Protein AF-A0A351FSA6-F1 (afdb_monomer)

Sequence (150 aa):
MTAIESIADMFSAGPTSTVAPAALQRYNDCLLDEIRWVDRLVSTCYAARVDFELFVVATMLYFAAATYSEQTGDPASPKTSFLGADNKSLRQAIDSVADRIHGAVYDKPTPAVVRDLTAYAVQTIEPFNQVGLFAPPVNHMYSSTAADGS

Structure (mmCIF, N/CA/C/O backbone):
data_AF-A0A351FSA6-F1
#
_entry.id   AF-A0A351FSA6-F1
#
loop_
_atom_site.group_PDB
_atom_site.id
_atom_site.type_symbol
_atom_site.label_atom_id
_atom_site.label_alt_id
_atom_site.label_comp_id
_atom_site.label_asym_id
_atom_site.label_entity_id
_atom_site.label_seq_id
_atom_site.pdbx_PDB_ins_code
_atom_site.Cartn_x
_atom_site.Cartn_y
_atom_site.Cartn_z
_atom_site.occupancy
_atom_site.B_iso_or_equiv
_atom_site.auth_seq_id
_atom_site.auth_comp_id
_atom_site.auth_asym_id
_atom_site.auth_atom_id
_atom_site.pdbx_PDB_model_num
ATOM 1 N N . MET A 1 1 ? 12.602 7.043 -15.380 1.00 57.06 1 MET A N 1
ATOM 2 C CA . MET A 1 1 ? 11.686 7.004 -16.517 1.00 57.06 1 MET A CA 1
ATOM 3 C C . MET A 1 1 ? 10.391 6.266 -16.189 1.00 57.06 1 MET A C 1
ATOM 5 O O . MET A 1 1 ? 10.396 5.041 -16.120 1.00 57.06 1 MET A O 1
ATOM 9 N N . THR A 1 2 ? 9.300 7.011 -16.007 1.00 63.88 2 THR A N 1
ATOM 10 C CA . THR A 1 2 ? 7.939 6.447 -15.956 1.00 63.88 2 THR A CA 1
ATOM 11 C C . THR A 1 2 ? 7.574 5.855 -17.316 1.00 63.88 2 THR A C 1
ATOM 13 O O . THR A 1 2 ? 8.219 6.171 -18.324 1.00 63.88 2 THR A O 1
ATOM 16 N N . ALA A 1 3 ? 6.525 5.032 -17.392 1.00 64.56 3 ALA A N 1
ATOM 17 C CA . ALA A 1 3 ? 6.069 4.531 -18.685 1.00 64.56 3 ALA A CA 1
ATOM 18 C C . ALA A 1 3 ? 5.784 5.697 -19.663 1.00 64.56 3 ALA A C 1
ATOM 20 O O . ALA A 1 3 ? 6.265 5.695 -20.797 1.00 64.56 3 ALA A O 1
ATOM 21 N N . ILE A 1 4 ? 5.082 6.739 -19.209 1.00 65.31 4 ILE A N 1
ATOM 22 C CA . ILE A 1 4 ? 4.699 7.904 -20.028 1.00 65.31 4 ILE A CA 1
ATOM 23 C C . ILE A 1 4 ? 5.922 8.666 -20.571 1.00 65.31 4 ILE A C 1
ATOM 25 O O . ILE A 1 4 ? 5.925 9.090 -21.725 1.00 65.31 4 ILE A O 1
ATOM 29 N N . GLU A 1 5 ? 6.986 8.808 -19.785 1.00 62.47 5 GLU A N 1
ATOM 30 C CA . GLU A 1 5 ? 8.238 9.414 -20.264 1.00 62.47 5 GLU A CA 1
ATOM 31 C C . GLU A 1 5 ? 8.978 8.488 -21.240 1.00 62.47 5 GLU A C 1
ATOM 33 O O . GLU A 1 5 ? 9.561 8.946 -22.219 1.00 62.47 5 GLU A O 1
ATOM 38 N N . SER A 1 6 ? 8.901 7.172 -21.020 1.00 65.25 6 SER A N 1
ATOM 39 C CA . SER A 1 6 ? 9.568 6.183 -21.868 1.00 65.25 6 SER A CA 1
ATOM 40 C C . SER A 1 6 ? 9.038 6.176 -23.299 1.00 65.25 6 SER A C 1
ATOM 42 O O . SER A 1 6 ? 9.824 6.059 -24.239 1.00 65.25 6 SER A O 1
ATOM 44 N N . ILE A 1 7 ? 7.723 6.329 -23.485 1.00 70.06 7 ILE A N 1
ATOM 45 C CA . ILE A 1 7 ? 7.143 6.407 -24.829 1.00 70.06 7 ILE A CA 1
ATOM 46 C C . ILE A 1 7 ? 7.519 7.722 -25.520 1.00 70.06 7 ILE A C 1
ATOM 48 O O . ILE A 1 7 ? 7.849 7.702 -26.704 1.00 70.06 7 ILE A O 1
ATOM 52 N N . ALA A 1 8 ? 7.555 8.841 -24.788 1.00 69.00 8 ALA A N 1
ATOM 53 C CA . ALA A 1 8 ? 7.992 10.123 -25.334 1.00 69.00 8 ALA A CA 1
ATOM 54 C C . ALA A 1 8 ? 9.429 10.024 -25.869 1.00 69.00 8 ALA A C 1
ATOM 56 O O . ALA A 1 8 ? 9.661 10.335 -27.034 1.00 69.00 8 ALA A O 1
ATOM 57 N N . ASP A 1 9 ? 10.357 9.469 -25.086 1.00 68.94 9 ASP A N 1
ATOM 58 C CA . ASP A 1 9 ? 11.751 9.273 -25.503 1.00 68.94 9 ASP A CA 1
ATOM 59 C C . ASP A 1 9 ? 11.904 8.332 -26.706 1.00 68.94 9 ASP A C 1
ATOM 61 O O . ASP A 1 9 ? 12.729 8.589 -27.587 1.00 68.94 9 ASP A O 1
ATOM 65 N N . MET A 1 10 ? 11.092 7.273 -26.798 1.00 70.44 10 MET A N 1
ATOM 66 C CA . MET A 1 10 ? 11.112 6.373 -27.960 1.00 70.44 10 MET A CA 1
ATOM 67 C C . MET A 1 10 ? 10.714 7.082 -29.262 1.00 70.44 10 MET A C 1
ATOM 69 O O . MET A 1 10 ? 11.256 6.752 -30.318 1.00 70.44 10 MET A O 1
ATOM 73 N N . PHE A 1 11 ? 9.809 8.064 -29.199 1.00 67.88 11 PHE A N 1
ATOM 74 C CA . PHE A 1 11 ? 9.356 8.831 -30.365 1.00 67.88 11 PHE A CA 1
ATOM 75 C C . PHE A 1 11 ? 10.166 10.116 -30.621 1.00 67.88 11 PHE A C 1
ATOM 77 O O . PHE A 1 11 ? 10.166 10.618 -31.747 1.00 67.88 11 PHE A O 1
ATOM 84 N N . SER A 1 12 ? 10.933 10.605 -29.639 1.00 69.06 12 SER A N 1
ATOM 85 C CA . SER A 1 12 ? 11.869 11.736 -29.781 1.00 69.06 12 SER A CA 1
ATOM 86 C C . SER A 1 12 ? 13.011 11.473 -30.774 1.00 69.06 12 SER A C 1
ATOM 88 O O . SER A 1 12 ? 13.626 12.416 -31.271 1.00 69.06 12 SER A O 1
ATOM 90 N N . ALA A 1 13 ? 13.292 10.206 -31.103 1.00 64.00 13 ALA A N 1
ATOM 91 C CA . ALA A 1 13 ? 14.374 9.796 -32.005 1.00 64.00 13 ALA A CA 1
ATOM 92 C C . ALA A 1 13 ? 14.110 10.068 -33.508 1.00 64.00 13 ALA A C 1
ATOM 94 O O . ALA A 1 13 ? 14.940 9.730 -34.354 1.00 64.00 13 ALA A O 1
ATOM 95 N N . GLY A 1 14 ? 12.989 10.709 -33.854 1.00 56.22 14 GLY A N 1
ATOM 96 C CA . GLY A 1 14 ? 12.660 11.131 -35.216 1.00 56.22 14 GLY A CA 1
ATOM 97 C C . GLY A 1 14 ? 11.885 10.086 -36.038 1.00 56.22 14 GLY A C 1
ATOM 98 O O . GLY A 1 14 ? 11.811 8.914 -35.668 1.00 56.22 14 GLY A O 1
ATOM 99 N N . PRO A 1 15 ? 11.297 10.496 -37.180 1.00 57.56 15 PRO A N 1
ATOM 100 C CA . PRO A 1 15 ? 10.306 9.714 -37.936 1.00 57.56 15 PRO A CA 1
ATOM 101 C C . PRO A 1 15 ? 10.840 8.428 -38.595 1.00 57.56 15 PRO A C 1
ATOM 103 O O . PRO A 1 15 ? 10.053 7.631 -39.098 1.00 57.56 15 PRO A O 1
ATOM 106 N N . THR A 1 16 ? 12.157 8.211 -38.601 1.00 57.81 16 THR A N 1
ATOM 107 C CA . THR A 1 16 ? 12.832 7.024 -39.160 1.00 57.81 16 THR A CA 1
ATOM 108 C C . THR A 1 16 ? 13.319 6.034 -38.101 1.00 57.81 16 THR A C 1
ATOM 110 O O . THR A 1 16 ? 13.868 4.991 -38.458 1.00 57.81 16 THR A O 1
ATOM 113 N N . SER A 1 17 ? 13.143 6.330 -36.810 1.00 60.84 17 SER A N 1
ATOM 114 C CA . SER A 1 17 ? 13.609 5.449 -35.741 1.00 60.84 17 SER A CA 1
ATOM 115 C C . SER A 1 17 ? 12.665 4.255 -35.586 1.00 60.84 17 SER A C 1
ATOM 117 O O . SER A 1 17 ? 11.517 4.390 -35.163 1.00 60.84 17 SER A O 1
ATOM 119 N N . THR A 1 18 ? 13.127 3.060 -35.952 1.00 65.69 18 THR A N 1
ATOM 120 C CA . THR A 1 18 ? 12.396 1.822 -35.672 1.00 65.69 18 THR A CA 1
ATOM 121 C C . THR A 1 18 ? 12.538 1.495 -34.191 1.00 65.69 18 THR A C 1
ATOM 123 O O . THR A 1 18 ? 13.603 1.059 -33.748 1.00 65.69 18 THR A O 1
ATOM 126 N N . VAL A 1 19 ? 11.469 1.695 -33.419 1.00 68.19 19 VAL A N 1
ATOM 127 C CA . VAL A 1 19 ? 11.419 1.282 -32.012 1.00 68.19 19 VAL A CA 1
ATOM 128 C C . VAL A 1 19 ? 11.577 -0.236 -31.939 1.00 68.19 19 VAL A C 1
ATOM 130 O O . VAL A 1 19 ? 10.827 -0.985 -32.567 1.00 68.19 19 VAL A O 1
ATOM 133 N N . ALA A 1 20 ? 12.566 -0.706 -31.177 1.00 78.00 20 ALA A N 1
ATOM 134 C CA . ALA A 1 20 ? 12.793 -2.134 -31.004 1.00 78.00 20 ALA A CA 1
ATOM 135 C C . ALA A 1 20 ? 11.566 -2.788 -30.330 1.00 78.00 20 ALA A C 1
ATOM 137 O O . ALA A 1 20 ? 11.140 -2.305 -29.277 1.00 78.00 20 ALA A O 1
ATOM 138 N N . PRO A 1 21 ? 11.034 -3.916 -30.845 1.00 80.06 21 PRO A N 1
ATOM 139 C CA . PRO A 1 21 ? 9.878 -4.595 -30.249 1.00 80.06 21 PRO A CA 1
ATOM 140 C C . PRO A 1 21 ? 10.049 -4.906 -28.755 1.00 80.06 21 PRO A C 1
ATOM 142 O O . PRO A 1 21 ? 9.110 -4.774 -27.977 1.00 80.06 21 PRO A O 1
ATOM 145 N N . ALA A 1 22 ? 11.271 -5.240 -28.329 1.00 79.06 22 ALA A N 1
ATOM 146 C CA . ALA A 1 22 ? 11.594 -5.490 -26.925 1.00 79.06 22 ALA A CA 1
ATOM 147 C C . ALA A 1 22 ? 11.471 -4.237 -26.035 1.00 79.06 22 ALA A C 1
ATOM 149 O O . ALA A 1 22 ? 11.081 -4.344 -24.874 1.00 79.06 22 ALA A O 1
ATOM 150 N N . ALA A 1 23 ? 11.781 -3.048 -26.563 1.00 75.44 23 ALA A N 1
ATOM 151 C CA . ALA A 1 23 ? 11.626 -1.796 -25.826 1.00 75.44 23 ALA A CA 1
ATOM 152 C C . ALA A 1 23 ? 10.141 -1.463 -25.620 1.00 75.44 23 ALA A C 1
ATOM 154 O O . ALA A 1 23 ? 9.751 -1.098 -24.512 1.00 75.44 23 ALA A O 1
ATOM 155 N N . LEU A 1 24 ? 9.316 -1.676 -26.651 1.00 80.56 24 LEU A N 1
ATOM 156 C CA . LEU A 1 24 ? 7.867 -1.491 -26.578 1.00 80.56 24 LEU A CA 1
ATOM 157 C C . LEU A 1 24 ? 7.208 -2.485 -25.610 1.00 80.56 24 LEU A C 1
ATOM 159 O O . LEU A 1 24 ? 6.362 -2.090 -24.812 1.00 80.56 24 LEU A O 1
ATOM 163 N N . GLN A 1 25 ? 7.634 -3.752 -25.638 1.00 81.75 25 GLN A N 1
ATOM 164 C CA . GLN A 1 25 ? 7.181 -4.775 -24.693 1.00 81.75 25 GLN A CA 1
ATOM 165 C C . GLN A 1 25 ? 7.485 -4.355 -23.248 1.00 81.75 25 GLN A C 1
ATOM 167 O O . GLN A 1 25 ? 6.592 -4.348 -22.408 1.00 81.75 25 GLN A O 1
ATOM 172 N N . ARG A 1 26 ? 8.725 -3.922 -22.978 1.00 80.44 26 ARG A N 1
ATOM 173 C CA . ARG A 1 26 ? 9.134 -3.452 -21.648 1.00 80.44 26 ARG A CA 1
ATOM 174 C C . ARG A 1 26 ? 8.319 -2.242 -21.192 1.00 80.44 26 ARG A C 1
ATOM 176 O O . ARG A 1 26 ? 7.920 -2.190 -20.036 1.00 80.44 26 ARG A O 1
ATOM 183 N N . TYR A 1 27 ? 8.067 -1.287 -22.088 1.00 81.50 27 TYR A N 1
ATOM 184 C CA . TYR A 1 27 ? 7.195 -0.147 -21.799 1.00 81.50 27 TYR A CA 1
ATOM 185 C C . TYR A 1 27 ? 5.784 -0.603 -21.407 1.00 81.50 27 TYR A C 1
ATOM 187 O O . TYR A 1 27 ? 5.266 -0.162 -20.384 1.00 81.50 27 TYR A O 1
ATOM 195 N N . ASN A 1 28 ? 5.188 -1.508 -22.187 1.00 84.88 28 ASN A N 1
ATOM 196 C CA . ASN A 1 28 ? 3.854 -2.030 -21.912 1.00 84.88 28 ASN A CA 1
ATOM 197 C C . ASN A 1 28 ? 3.792 -2.757 -20.560 1.00 84.88 28 ASN A C 1
ATOM 199 O O . ASN A 1 28 ? 2.864 -2.534 -19.787 1.00 84.88 28 ASN A O 1
ATOM 203 N N . ASP A 1 29 ? 4.794 -3.579 -20.248 1.00 86.56 29 ASP A N 1
ATOM 204 C CA . ASP A 1 29 ? 4.859 -4.304 -18.978 1.00 86.56 29 ASP A CA 1
ATOM 205 C C . ASP A 1 29 ? 4.984 -3.343 -17.784 1.00 86.56 29 ASP A C 1
ATOM 207 O O . ASP A 1 29 ? 4.268 -3.499 -16.794 1.00 86.56 29 ASP A O 1
ATOM 211 N N . CYS A 1 30 ? 5.826 -2.307 -17.896 1.00 84.81 30 CYS A N 1
ATOM 212 C CA . CYS A 1 30 ? 5.936 -1.256 -16.882 1.00 84.81 30 CYS A CA 1
ATOM 213 C C . CYS A 1 30 ? 4.617 -0.492 -16.704 1.00 84.81 30 CYS A C 1
ATOM 215 O O . CYS A 1 30 ? 4.176 -0.303 -15.574 1.00 84.81 30 CYS A O 1
ATOM 217 N N . LEU A 1 31 ? 3.960 -0.100 -17.800 1.00 86.12 31 LEU A N 1
ATOM 218 C CA . LEU A 1 31 ? 2.688 0.623 -17.750 1.00 86.12 31 LEU A CA 1
ATOM 219 C C . LEU A 1 31 ? 1.591 -0.205 -17.069 1.00 86.12 31 LEU A C 1
ATOM 221 O O . LEU A 1 31 ? 0.849 0.305 -16.234 1.00 86.12 31 LEU A O 1
ATOM 225 N N . LEU A 1 32 ? 1.479 -1.488 -17.420 1.00 89.94 32 LEU A N 1
ATOM 226 C CA . LEU A 1 32 ? 0.483 -2.375 -16.825 1.00 89.94 32 LEU A CA 1
ATOM 227 C C . LEU A 1 32 ? 0.737 -2.600 -15.332 1.00 89.94 32 LEU A C 1
ATOM 229 O O . LEU A 1 32 ? -0.225 -2.679 -14.568 1.00 89.94 32 LEU A O 1
ATOM 233 N N . ASP A 1 33 ? 1.998 -2.700 -14.907 1.00 89.06 33 ASP A N 1
ATOM 234 C CA . ASP A 1 33 ? 2.335 -2.814 -13.485 1.00 89.06 33 ASP A CA 1
ATOM 235 C C . ASP A 1 33 ? 2.020 -1.519 -12.718 1.00 89.06 33 ASP A C 1
ATOM 237 O O . ASP A 1 33 ? 1.410 -1.582 -11.651 1.00 89.06 33 ASP A O 1
ATOM 241 N N . GLU A 1 34 ? 2.321 -0.347 -13.291 1.00 89.12 34 GLU A N 1
ATOM 242 C CA . GLU A 1 34 ? 1.942 0.955 -12.721 1.00 89.12 34 GLU A CA 1
ATOM 243 C C . GLU A 1 34 ? 0.417 1.092 -12.581 1.00 89.12 34 GLU A C 1
ATOM 245 O O . GLU A 1 34 ? -0.076 1.497 -11.528 1.00 89.12 34 GLU A O 1
ATOM 250 N N . ILE A 1 35 ? -0.355 0.695 -13.600 1.00 91.06 35 ILE A N 1
ATOM 251 C CA . ILE A 1 35 ? -1.826 0.729 -13.546 1.00 91.06 35 ILE A CA 1
ATOM 252 C C . ILE A 1 35 ? -2.353 -0.191 -12.444 1.00 91.06 35 ILE A C 1
ATOM 254 O O . ILE A 1 35 ? -3.208 0.221 -11.663 1.00 91.06 35 ILE A O 1
ATOM 258 N N . ARG A 1 36 ? -1.840 -1.424 -12.351 1.00 92.75 36 ARG A N 1
ATOM 259 C CA . ARG A 1 36 ? -2.236 -2.374 -11.297 1.00 92.75 36 ARG A CA 1
ATOM 260 C C . ARG A 1 36 ? -1.885 -1.853 -9.909 1.00 92.75 36 ARG A C 1
ATOM 262 O O . ARG A 1 36 ? -2.644 -2.066 -8.969 1.00 92.75 36 ARG A O 1
ATOM 269 N N . TRP A 1 37 ? -0.756 -1.162 -9.780 1.00 93.19 37 TRP A N 1
ATOM 270 C CA . TRP A 1 37 ? -0.344 -0.540 -8.530 1.00 93.19 37 TRP A CA 1
ATOM 271 C C . TRP A 1 37 ? -1.301 0.576 -8.094 1.00 93.19 37 TRP A C 1
ATOM 273 O O . TRP A 1 37 ? -1.756 0.600 -6.950 1.00 93.19 37 TRP A O 1
ATOM 283 N N . VAL A 1 38 ? -1.677 1.460 -9.019 1.00 92.94 38 VAL A N 1
ATOM 284 C CA . VAL A 1 38 ? -2.664 2.516 -8.752 1.00 92.94 38 VAL A CA 1
ATOM 285 C C . VAL A 1 38 ? -4.027 1.915 -8.414 1.00 92.94 38 VAL A C 1
ATOM 287 O O . VAL A 1 38 ? -4.649 2.322 -7.433 1.00 92.94 38 VAL A O 1
ATOM 290 N N . ASP A 1 39 ? -4.481 0.929 -9.189 1.00 94.44 39 ASP A N 1
ATOM 291 C CA . ASP A 1 39 ? -5.747 0.234 -8.947 1.00 94.44 39 ASP A CA 1
ATOM 292 C C . ASP A 1 39 ? -5.774 -0.412 -7.559 1.00 94.44 39 ASP A C 1
ATOM 294 O O . ASP A 1 39 ? -6.762 -0.299 -6.838 1.00 94.44 39 ASP A O 1
ATOM 298 N N . ARG A 1 40 ? -4.661 -1.001 -7.116 1.00 95.19 40 ARG A N 1
ATOM 299 C CA . ARG A 1 40 ? -4.526 -1.567 -5.772 1.00 95.19 40 ARG A CA 1
ATOM 300 C C . ARG A 1 40 ? -4.708 -0.521 -4.668 1.00 95.19 40 ARG A C 1
ATOM 302 O O . ARG A 1 40 ? -5.486 -0.744 -3.739 1.00 95.19 40 ARG A O 1
ATOM 309 N N . LEU A 1 41 ? -4.042 0.628 -4.775 1.00 94.88 41 LEU A N 1
ATOM 310 C CA . LEU A 1 41 ? -4.185 1.727 -3.812 1.00 94.88 41 LEU A CA 1
ATOM 311 C C . LEU A 1 41 ? -5.627 2.249 -3.772 1.00 94.88 41 LEU A C 1
ATOM 313 O O . LEU A 1 41 ? -6.234 2.369 -2.707 1.00 94.88 41 LEU A O 1
ATOM 317 N N . VAL A 1 42 ? -6.197 2.520 -4.947 1.00 95.50 42 VAL A N 1
ATOM 318 C CA . VAL A 1 42 ? -7.542 3.088 -5.071 1.00 95.50 42 VAL A CA 1
ATOM 319 C C . VAL A 1 42 ? -8.603 2.089 -4.610 1.00 95.50 42 VAL A C 1
ATOM 321 O O . VAL A 1 42 ? -9.466 2.449 -3.811 1.00 95.50 42 VAL A O 1
ATOM 324 N N . SER A 1 43 ? -8.539 0.830 -5.044 1.00 96.06 43 SER A N 1
ATOM 325 C CA . SER A 1 43 ? -9.485 -0.217 -4.633 1.00 96.06 43 SER A CA 1
ATOM 326 C C . SER A 1 43 ? -9.480 -0.442 -3.121 1.00 96.06 43 SER A C 1
ATOM 328 O O . SER A 1 43 ? -10.554 -0.611 -2.540 1.00 96.06 43 SER A O 1
ATOM 330 N N . THR A 1 44 ? -8.320 -0.331 -2.465 1.00 96.69 44 THR A N 1
ATOM 331 C CA . THR A 1 44 ? -8.215 -0.384 -0.997 1.00 96.69 44 THR A CA 1
ATOM 332 C C . THR A 1 44 ? -8.989 0.768 -0.349 1.00 96.69 44 THR A C 1
ATOM 334 O O . THR A 1 44 ? -9.788 0.537 0.560 1.00 96.69 44 THR A O 1
ATOM 337 N N . CYS A 1 45 ? -8.850 1.999 -0.858 1.00 96.12 45 CYS A N 1
ATOM 338 C CA . CYS A 1 45 ? -9.638 3.145 -0.390 1.00 96.12 45 CYS A CA 1
ATOM 339 C C . CYS A 1 45 ? -11.143 2.937 -0.588 1.00 96.12 45 CYS A C 1
ATOM 341 O O . CYS A 1 45 ? -11.934 3.319 0.270 1.00 96.12 45 CYS A O 1
ATOM 343 N N . TYR A 1 46 ? -11.565 2.343 -1.708 1.00 95.81 46 TYR A N 1
ATOM 344 C CA . TYR A 1 46 ? -12.980 2.044 -1.954 1.00 95.81 46 TYR A CA 1
ATOM 345 C C . TYR A 1 46 ? -13.520 0.961 -1.014 1.00 95.81 46 TYR A C 1
ATOM 347 O O . TYR A 1 46 ? -14.624 1.120 -0.493 1.00 95.81 46 TYR A O 1
ATOM 355 N N . ALA A 1 47 ? -12.751 -0.101 -0.767 1.00 94.75 47 ALA A N 1
ATOM 356 C CA . ALA A 1 47 ? -13.130 -1.165 0.158 1.00 94.75 47 ALA A CA 1
ATOM 357 C C . ALA A 1 47 ? -13.268 -0.642 1.595 1.00 94.75 47 ALA A C 1
ATOM 359 O O . ALA A 1 47 ? -14.231 -0.967 2.286 1.00 94.75 47 ALA A O 1
ATOM 360 N N . ALA A 1 48 ? -12.350 0.226 2.018 1.00 95.69 48 ALA A N 1
ATOM 361 C CA . ALA A 1 48 ? -12.313 0.767 3.369 1.00 95.69 48 ALA A CA 1
ATOM 362 C C . ALA A 1 48 ? -13.470 1.726 3.708 1.00 95.69 48 ALA A C 1
ATOM 364 O O . ALA A 1 48 ? -13.700 1.985 4.880 1.00 95.69 48 ALA A O 1
ATOM 365 N N . ARG A 1 49 ? -14.242 2.222 2.727 1.00 93.81 49 ARG A N 1
ATOM 366 C CA . ARG A 1 49 ? -15.320 3.223 2.931 1.00 93.81 49 ARG A CA 1
ATOM 367 C C . ARG A 1 49 ? -16.394 2.840 3.940 1.00 93.81 49 ARG A C 1
ATOM 369 O O . ARG A 1 49 ? -17.129 3.714 4.390 1.00 93.81 49 ARG A O 1
ATOM 376 N N . VAL A 1 50 ? -16.542 1.550 4.225 1.00 91.81 50 VAL A N 1
ATOM 377 C CA . VAL A 1 50 ? -17.508 1.053 5.211 1.00 91.81 50 VAL A CA 1
ATOM 378 C C . VAL A 1 50 ? -17.171 1.497 6.638 1.00 91.81 50 VAL A C 1
ATOM 380 O O . VAL A 1 50 ? -18.055 1.474 7.488 1.00 91.81 50 VAL A O 1
ATOM 383 N N . ASP A 1 51 ? -15.927 1.919 6.886 1.00 94.25 51 ASP A N 1
ATOM 384 C CA . ASP A 1 51 ? -15.446 2.439 8.162 1.00 94.25 51 ASP A CA 1
ATOM 385 C C . ASP A 1 51 ? -14.558 3.675 7.933 1.00 94.25 51 ASP A C 1
ATOM 387 O O . ASP A 1 51 ? -13.621 3.661 7.134 1.00 94.25 51 ASP A O 1
ATOM 391 N N . PHE A 1 52 ? -14.858 4.779 8.617 1.00 92.25 52 PHE A N 1
ATOM 392 C CA . PHE A 1 52 ? -14.169 6.046 8.367 1.00 92.25 52 PHE A CA 1
ATOM 393 C C . PHE A 1 52 ? -12.683 6.004 8.750 1.00 92.25 52 PHE A C 1
ATOM 395 O O . PHE A 1 52 ? -11.855 6.557 8.027 1.00 92.25 52 PHE A O 1
ATOM 402 N N . GLU A 1 53 ? -12.324 5.339 9.850 1.00 93.44 53 GLU A N 1
ATOM 403 C CA . GLU A 1 53 ? -10.925 5.248 10.275 1.00 93.44 53 GLU A CA 1
ATOM 404 C C . GLU A 1 53 ? -10.122 4.383 9.301 1.00 93.44 53 GLU A C 1
ATOM 406 O O . GLU A 1 53 ? -9.037 4.786 8.876 1.00 93.44 53 GLU A O 1
ATOM 411 N N . LEU A 1 54 ? -10.678 3.250 8.854 1.00 94.75 54 LEU A N 1
ATOM 412 C CA . LEU A 1 54 ? -10.040 2.442 7.810 1.00 94.75 54 LEU A CA 1
ATOM 413 C C . LEU A 1 54 ? -9.893 3.218 6.496 1.00 94.75 54 LEU A C 1
ATOM 415 O O . LEU A 1 54 ? -8.873 3.083 5.817 1.00 94.75 54 LEU A O 1
ATOM 419 N N . PHE A 1 55 ? -10.877 4.045 6.131 1.00 95.69 55 PHE A N 1
ATOM 420 C CA . PHE A 1 55 ? -10.785 4.904 4.950 1.00 95.69 55 PHE A CA 1
ATOM 421 C C . PHE A 1 55 ? -9.647 5.927 5.065 1.00 95.69 55 PHE A C 1
ATOM 423 O O . PHE A 1 55 ? -8.908 6.137 4.096 1.00 95.69 55 PHE A O 1
ATOM 430 N N . VAL A 1 56 ? -9.458 6.526 6.246 1.00 93.81 56 VAL A N 1
ATOM 431 C CA . VAL A 1 56 ? -8.316 7.410 6.521 1.00 93.81 56 VAL A CA 1
ATOM 432 C C . VAL A 1 56 ? -7.005 6.644 6.377 1.00 93.81 56 VAL A C 1
ATOM 434 O O . VAL A 1 56 ? -6.116 7.112 5.667 1.00 93.81 56 VAL A O 1
ATOM 437 N N . VAL A 1 57 ? -6.894 5.449 6.968 1.00 94.25 57 VAL A N 1
ATOM 438 C CA . VAL A 1 57 ? -5.692 4.609 6.847 1.00 94.25 57 VAL A CA 1
ATOM 439 C C . VAL A 1 57 ? -5.381 4.301 5.383 1.00 94.25 57 VAL A C 1
ATOM 441 O O . VAL A 1 57 ? -4.259 4.539 4.942 1.00 94.25 57 VAL A O 1
ATOM 444 N N . ALA A 1 58 ? -6.365 3.837 4.608 1.00 95.88 58 ALA A N 1
ATOM 445 C CA . ALA A 1 58 ? -6.188 3.535 3.188 1.00 95.88 58 ALA A CA 1
ATOM 446 C C . ALA A 1 58 ? -5.738 4.769 2.386 1.00 95.88 58 ALA A C 1
ATOM 448 O O . ALA A 1 58 ? -4.830 4.688 1.558 1.00 95.88 58 ALA A O 1
ATOM 449 N N . THR A 1 59 ? -6.313 5.935 2.686 1.00 94.19 59 THR A N 1
ATOM 450 C CA . THR A 1 59 ? -5.924 7.205 2.062 1.00 94.19 59 THR A CA 1
ATOM 451 C C . THR A 1 59 ? -4.484 7.594 2.417 1.00 94.19 59 THR A C 1
ATOM 453 O O . THR A 1 59 ? -3.749 8.084 1.561 1.00 94.19 59 THR A O 1
ATOM 456 N N . MET A 1 60 ? -4.037 7.336 3.649 1.00 91.88 60 MET A N 1
ATOM 457 C CA . MET A 1 60 ? -2.644 7.571 4.043 1.00 91.88 60 MET A CA 1
ATOM 458 C C . MET A 1 60 ? -1.661 6.634 3.331 1.00 91.88 60 MET A C 1
ATOM 460 O O . MET A 1 60 ? -0.559 7.073 3.020 1.00 91.88 60 MET A O 1
ATOM 464 N N . LEU A 1 61 ? -2.045 5.393 2.998 1.00 92.81 61 LEU A N 1
ATOM 465 C CA . LEU A 1 61 ? -1.212 4.514 2.157 1.00 92.81 61 LEU A CA 1
ATOM 466 C C . LEU A 1 61 ? -0.977 5.126 0.769 1.00 92.81 61 LEU A C 1
ATOM 468 O O . LEU A 1 61 ? 0.150 5.129 0.274 1.00 92.81 61 LEU A O 1
ATOM 472 N N . TYR A 1 62 ? -2.031 5.681 0.160 1.00 91.75 62 TYR A N 1
ATOM 473 C CA . TYR A 1 62 ? -1.922 6.396 -1.113 1.00 91.75 62 TYR A CA 1
ATOM 474 C C .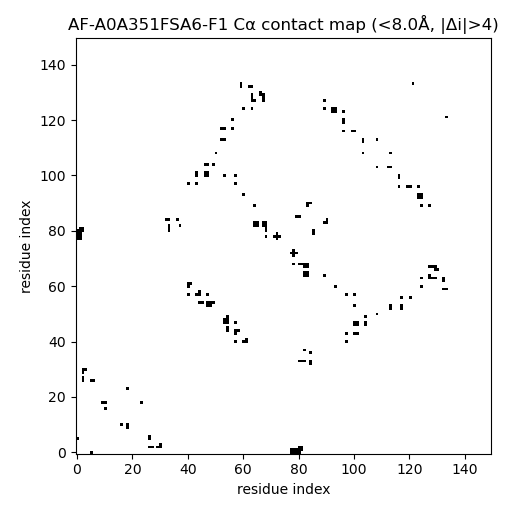 TYR A 1 62 ? -0.978 7.598 -0.997 1.00 91.75 62 TYR A C 1
ATOM 476 O O . TYR A 1 62 ? -0.083 7.762 -1.828 1.00 91.75 62 TYR A O 1
ATOM 484 N N . PHE A 1 63 ? -1.138 8.415 0.049 1.00 89.50 63 PHE A N 1
ATOM 485 C CA . PHE A 1 63 ? -0.262 9.565 0.254 1.00 89.50 63 PHE A CA 1
ATOM 486 C C . PHE A 1 63 ? 1.184 9.160 0.525 1.00 89.50 63 PHE A C 1
ATOM 488 O O . PHE A 1 63 ? 2.069 9.803 -0.022 1.00 89.50 63 PHE A O 1
ATOM 495 N N . ALA A 1 64 ? 1.435 8.072 1.257 1.00 89.44 64 ALA A N 1
ATOM 496 C CA . ALA A 1 64 ? 2.785 7.549 1.459 1.00 89.44 64 ALA A CA 1
ATOM 497 C C . ALA A 1 64 ? 3.469 7.225 0.126 1.00 89.44 64 ALA A C 1
ATOM 499 O O . ALA A 1 64 ? 4.611 7.625 -0.095 1.00 89.44 64 ALA A O 1
ATOM 500 N N . ALA A 1 65 ? 2.754 6.574 -0.797 1.00 88.69 65 ALA A N 1
ATOM 501 C CA . ALA A 1 65 ? 3.271 6.287 -2.133 1.00 88.69 65 ALA A CA 1
ATOM 502 C C . ALA A 1 65 ? 3.517 7.560 -2.963 1.00 88.69 65 ALA A C 1
ATOM 504 O O . ALA A 1 65 ? 4.543 7.678 -3.640 1.00 88.69 65 ALA A O 1
ATOM 505 N N . ALA A 1 66 ? 2.601 8.530 -2.889 1.00 86.50 66 ALA A N 1
ATOM 506 C CA . ALA A 1 66 ? 2.717 9.800 -3.601 1.00 86.50 66 ALA A CA 1
ATOM 507 C C . ALA A 1 66 ? 3.905 10.635 -3.108 1.00 86.50 66 ALA A C 1
ATOM 509 O O . ALA A 1 66 ? 4.765 11.014 -3.905 1.00 86.50 66 ALA A O 1
ATOM 510 N N . THR A 1 67 ? 4.003 10.855 -1.797 1.00 83.81 67 THR A N 1
ATOM 511 C CA . THR A 1 67 ? 5.066 11.671 -1.199 1.00 83.81 67 THR A CA 1
ATOM 512 C C . THR A 1 67 ? 6.428 11.019 -1.369 1.00 83.81 67 THR A C 1
ATOM 514 O O . THR A 1 67 ? 7.400 11.710 -1.660 1.00 83.81 67 THR A O 1
ATOM 517 N N . TYR A 1 68 ? 6.498 9.687 -1.271 1.00 83.31 68 TYR A N 1
ATOM 518 C CA . TYR A 1 68 ? 7.728 8.953 -1.548 1.00 83.31 68 TYR A CA 1
ATOM 519 C C . TYR A 1 68 ? 8.211 9.204 -2.987 1.00 83.31 68 TYR A C 1
ATOM 521 O O . TYR A 1 68 ? 9.358 9.588 -3.196 1.00 83.31 68 TYR A O 1
ATOM 529 N N . SER A 1 69 ? 7.320 9.078 -3.980 1.00 79.06 69 SER A N 1
ATOM 530 C CA . SER A 1 69 ? 7.643 9.302 -5.400 1.00 79.06 69 SER A CA 1
ATOM 531 C C . SER A 1 69 ? 8.068 10.743 -5.716 1.00 79.06 69 SER A C 1
ATOM 533 O O . SER A 1 69 ? 8.841 10.980 -6.649 1.00 79.06 69 SER A O 1
ATOM 535 N N . GLU A 1 70 ? 7.564 11.723 -4.969 1.00 75.44 70 GLU A N 1
ATOM 536 C CA . GLU A 1 70 ? 7.976 13.121 -5.099 1.00 75.44 70 GLU A CA 1
ATOM 537 C C . GLU A 1 70 ? 9.382 13.368 -4.554 1.00 75.44 70 GLU A C 1
ATOM 539 O O . GLU A 1 70 ? 10.152 14.077 -5.196 1.00 75.44 70 GLU A O 1
ATOM 544 N N . GLN A 1 71 ? 9.735 12.757 -3.422 1.00 73.25 71 GLN A N 1
ATOM 545 C CA . GLN A 1 71 ? 11.007 13.010 -2.744 1.00 73.25 71 GLN A CA 1
ATOM 546 C C . GLN A 1 71 ? 12.174 12.173 -3.271 1.00 73.25 71 GLN A C 1
ATOM 548 O O . GLN A 1 71 ? 13.318 12.618 -3.216 1.00 73.25 71 GLN A O 1
ATOM 553 N N . THR A 1 72 ? 11.917 10.972 -3.797 1.00 68.44 72 THR A N 1
ATOM 554 C CA . THR A 1 72 ? 12.968 10.153 -4.424 1.00 68.44 72 THR A CA 1
ATOM 555 C C . THR A 1 72 ? 13.238 10.518 -5.880 1.00 68.44 72 THR A C 1
ATOM 557 O O . THR A 1 72 ? 14.154 9.966 -6.488 1.00 68.44 72 THR A O 1
ATOM 560 N N . GLY A 1 73 ? 12.452 11.428 -6.458 1.00 62.78 73 GLY A N 1
ATOM 561 C CA . GLY A 1 73 ? 12.766 12.022 -7.748 1.00 62.78 73 GLY A CA 1
ATOM 562 C C . GLY A 1 73 ? 13.898 13.030 -7.592 1.00 62.78 73 GLY A C 1
ATOM 563 O O . GLY A 1 73 ? 13.675 14.130 -7.097 1.00 62.78 73 GLY A O 1
ATOM 564 N N . ASP A 1 74 ? 15.104 12.679 -8.029 1.00 59.75 74 ASP A N 1
ATOM 565 C CA . ASP A 1 74 ? 16.149 13.678 -8.250 1.00 59.75 74 ASP A CA 1
ATOM 566 C C . ASP A 1 74 ? 15.664 14.645 -9.349 1.00 59.75 74 ASP A C 1
ATOM 568 O O . ASP A 1 74 ? 15.325 14.185 -10.438 1.00 59.75 74 ASP A O 1
ATOM 572 N N . PRO A 1 75 ? 15.611 15.970 -9.125 1.00 58.91 75 PRO A N 1
ATOM 573 C CA . PRO A 1 75 ? 15.216 16.921 -10.164 1.00 58.91 75 PRO A CA 1
ATOM 574 C C . PRO A 1 75 ? 16.116 16.864 -11.412 1.00 58.91 75 PRO A C 1
ATOM 576 O O . PRO A 1 75 ? 15.698 17.322 -12.475 1.00 58.91 75 PRO A O 1
ATOM 579 N N . ALA A 1 76 ? 17.324 16.296 -11.305 1.00 56.16 76 ALA A N 1
ATOM 580 C CA . ALA A 1 76 ? 18.233 16.068 -12.425 1.00 56.16 76 ALA A CA 1
ATOM 581 C C . ALA A 1 76 ? 18.083 14.686 -13.100 1.00 56.16 76 ALA A C 1
ATOM 583 O O . ALA A 1 76 ? 18.669 14.481 -14.165 1.00 56.16 76 ALA A O 1
ATOM 584 N N . SER A 1 77 ? 17.294 13.756 -12.538 1.00 54.66 77 SER A N 1
ATOM 585 C CA . SER A 1 77 ? 17.110 12.400 -13.074 1.00 54.66 77 SER A CA 1
ATOM 586 C C . SER A 1 77 ? 15.624 12.067 -13.297 1.00 54.66 77 SER A C 1
ATOM 588 O O . SER A 1 77 ? 14.801 12.245 -12.403 1.00 54.66 77 SER A O 1
ATOM 590 N N . PRO A 1 78 ? 15.234 11.521 -14.463 1.00 57.47 78 PRO A N 1
ATOM 591 C CA . PRO A 1 78 ? 13.828 11.238 -14.757 1.00 57.47 78 PRO A CA 1
ATOM 592 C C . PRO A 1 78 ? 13.248 10.188 -13.795 1.00 57.47 78 PRO A C 1
ATOM 594 O O . PRO A 1 78 ? 13.779 9.073 -13.702 1.00 57.47 78 PRO A O 1
ATOM 597 N N . LYS A 1 79 ? 12.126 10.513 -13.130 1.00 62.66 79 LYS A N 1
ATOM 598 C CA . LYS A 1 79 ? 11.425 9.652 -12.150 1.00 62.66 79 LYS A CA 1
ATOM 599 C C . LYS A 1 79 ? 11.261 8.233 -12.681 1.00 62.66 79 LYS A C 1
ATOM 601 O O . LYS A 1 79 ? 10.718 8.050 -13.761 1.00 62.66 79 LYS A O 1
ATOM 606 N N . THR A 1 80 ? 11.767 7.214 -11.987 1.00 63.81 80 THR A N 1
ATOM 607 C CA . THR A 1 80 ? 11.825 5.819 -12.478 1.00 63.81 80 THR A CA 1
ATOM 608 C C . THR A 1 80 ? 10.515 5.054 -12.463 1.00 63.81 80 THR A C 1
ATOM 610 O O . THR A 1 80 ? 10.410 4.077 -13.197 1.00 63.81 80 THR A O 1
ATOM 613 N N . SER A 1 81 ? 9.506 5.531 -11.739 1.00 71.56 81 SER A N 1
ATOM 614 C CA . SER A 1 81 ? 8.170 4.942 -11.746 1.00 71.56 81 SER A CA 1
ATOM 615 C C . SER A 1 81 ? 7.112 5.911 -11.214 1.00 71.56 81 SER A C 1
ATOM 617 O O . SER A 1 81 ? 7.409 6.822 -10.429 1.00 71.56 81 SER A O 1
ATOM 619 N N . PHE A 1 82 ? 5.862 5.718 -11.635 1.00 77.19 82 PHE A N 1
ATOM 620 C CA . PHE A 1 82 ? 4.718 6.431 -11.068 1.00 77.19 82 PHE A 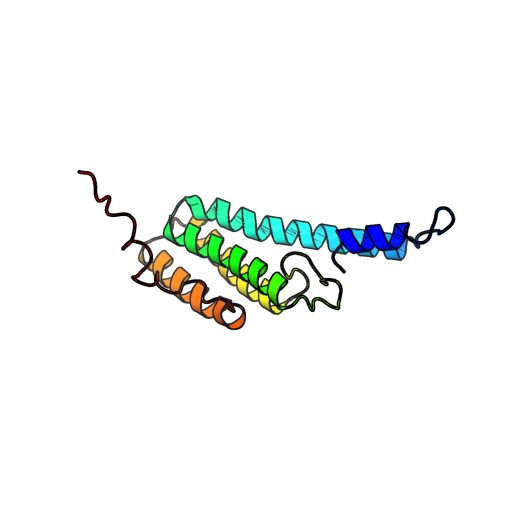CA 1
ATOM 621 C C . PHE A 1 82 ? 4.364 5.884 -9.673 1.00 77.19 82 PHE A C 1
ATOM 623 O O . PHE A 1 82 ? 4.256 4.673 -9.487 1.00 77.19 82 PHE A O 1
ATOM 630 N N . LEU A 1 83 ? 4.190 6.772 -8.681 1.00 80.31 83 LEU A N 1
ATOM 631 C CA . LEU A 1 83 ? 3.859 6.430 -7.283 1.00 80.31 83 LEU A CA 1
ATOM 632 C C . LEU A 1 83 ? 4.781 5.371 -6.643 1.00 80.31 83 LEU A C 1
ATOM 634 O O . LEU A 1 83 ? 4.335 4.568 -5.822 1.00 80.31 83 LEU A O 1
ATOM 638 N N . GLY A 1 84 ? 6.058 5.335 -7.033 1.00 80.19 84 GLY A N 1
ATOM 639 C CA . GLY A 1 84 ? 7.030 4.392 -6.475 1.00 80.19 84 GLY A CA 1
ATOM 640 C C . GLY A 1 84 ? 6.740 2.927 -6.819 1.00 80.19 84 GLY A C 1
ATOM 641 O O . GLY A 1 84 ? 7.115 2.046 -6.047 1.00 80.19 84 GLY A O 1
ATOM 642 N N . ALA A 1 85 ? 6.074 2.646 -7.947 1.00 82.50 85 ALA A N 1
ATOM 643 C CA . ALA A 1 85 ? 5.744 1.287 -8.390 1.00 82.50 85 ALA A CA 1
ATOM 644 C C . ALA A 1 85 ? 6.974 0.362 -8.562 1.00 82.50 85 ALA A C 1
ATOM 646 O O . ALA A 1 85 ? 6.853 -0.864 -8.496 1.00 82.50 85 ALA A O 1
ATOM 647 N N . ASP A 1 86 ? 8.170 0.926 -8.743 1.00 83.38 86 ASP A N 1
ATOM 648 C CA . ASP A 1 86 ? 9.438 0.186 -8.789 1.00 83.38 86 ASP A CA 1
ATOM 649 C C . ASP A 1 86 ? 10.017 -0.139 -7.397 1.00 83.38 86 ASP A C 1
ATOM 651 O O . ASP A 1 86 ? 10.860 -1.035 -7.269 1.00 83.38 86 ASP A O 1
ATOM 655 N N . ASN A 1 87 ? 9.547 0.523 -6.334 1.00 87.62 87 ASN A N 1
ATOM 656 C CA . ASN A 1 87 ? 10.003 0.266 -4.976 1.00 87.62 87 ASN A CA 1
ATOM 657 C C . ASN A 1 87 ? 9.286 -0.949 -4.370 1.00 87.62 87 ASN A C 1
ATOM 659 O O . ASN A 1 87 ? 8.187 -0.867 -3.819 1.00 87.62 87 ASN A O 1
ATOM 663 N N . LYS A 1 88 ? 9.974 -2.094 -4.404 1.00 90.25 88 LYS A N 1
ATOM 664 C CA . LYS A 1 88 ? 9.474 -3.359 -3.848 1.00 90.25 88 LYS A CA 1
ATOM 665 C C . LYS A 1 88 ? 9.171 -3.292 -2.350 1.00 90.25 88 LYS A C 1
ATOM 667 O O . LYS A 1 88 ? 8.186 -3.884 -1.926 1.00 90.25 88 LYS A O 1
ATOM 672 N N . SER A 1 89 ? 9.985 -2.594 -1.560 1.00 91.06 89 SER A N 1
ATOM 673 C CA . SER A 1 89 ? 9.803 -2.510 -0.105 1.00 91.06 89 SER A CA 1
ATOM 674 C C . SER A 1 89 ? 8.568 -1.686 0.262 1.00 91.06 89 SER A C 1
ATOM 676 O O . SER A 1 89 ? 7.794 -2.095 1.123 1.00 91.06 89 SER A O 1
ATOM 678 N N . LEU A 1 90 ? 8.354 -0.564 -0.430 1.00 89.88 90 LEU A N 1
ATOM 679 C CA . LEU A 1 90 ? 7.164 0.275 -0.291 1.00 89.88 90 LEU A CA 1
ATOM 680 C C . LEU A 1 90 ? 5.908 -0.508 -0.681 1.00 89.88 90 LEU A C 1
ATOM 682 O O . LEU A 1 90 ? 4.935 -0.523 0.071 1.00 89.88 90 LEU A O 1
ATOM 686 N N . ARG A 1 91 ? 5.950 -1.202 -1.827 1.00 93.44 91 ARG A N 1
ATOM 687 C CA . ARG A 1 91 ? 4.832 -2.037 -2.286 1.00 93.44 91 ARG A CA 1
ATOM 688 C C . ARG A 1 91 ? 4.494 -3.122 -1.282 1.00 93.44 91 ARG A C 1
ATOM 690 O O . ARG A 1 91 ? 3.345 -3.224 -0.890 1.00 93.44 91 ARG A O 1
ATOM 697 N N . GLN A 1 92 ? 5.488 -3.862 -0.796 1.00 94.94 92 GLN A N 1
ATOM 698 C CA . GLN A 1 92 ? 5.277 -4.901 0.215 1.00 94.94 92 GLN A CA 1
ATOM 699 C C . GLN A 1 92 ? 4.662 -4.349 1.505 1.00 94.94 92 GLN A C 1
ATOM 701 O O . GLN A 1 92 ? 3.741 -4.956 2.051 1.00 94.94 92 GLN A O 1
ATOM 706 N N . ALA A 1 93 ? 5.147 -3.202 1.985 1.00 94.25 93 ALA A N 1
ATOM 707 C CA . ALA A 1 93 ? 4.611 -2.554 3.175 1.00 94.25 93 ALA A CA 1
ATOM 708 C C . ALA A 1 93 ? 3.133 -2.183 2.980 1.00 94.25 93 ALA A C 1
ATOM 710 O O . ALA A 1 93 ? 2.283 -2.595 3.768 1.00 94.25 93 ALA A O 1
ATOM 711 N N . ILE A 1 94 ? 2.809 -1.484 1.893 1.00 94.81 94 ILE A N 1
ATOM 712 C CA . ILE A 1 94 ? 1.438 -1.072 1.579 1.00 94.81 94 ILE A CA 1
ATOM 713 C C . ILE A 1 94 ? 0.530 -2.276 1.309 1.00 94.81 94 ILE A C 1
ATOM 715 O O . ILE A 1 94 ? -0.568 -2.320 1.856 1.00 94.81 94 ILE A O 1
ATOM 719 N N . ASP A 1 95 ? 0.973 -3.261 0.525 1.00 96.19 95 ASP A N 1
ATOM 720 C CA . ASP A 1 95 ? 0.187 -4.458 0.212 1.00 96.19 95 ASP A CA 1
ATOM 721 C C . ASP A 1 95 ? -0.163 -5.234 1.480 1.00 96.19 95 ASP A C 1
ATOM 723 O O . ASP A 1 95 ? -1.305 -5.660 1.636 1.00 96.19 95 ASP A O 1
ATOM 727 N N . SER A 1 96 ? 0.773 -5.334 2.429 1.00 97.31 96 SER A N 1
ATOM 728 C CA . SER A 1 96 ? 0.525 -6.006 3.707 1.00 97.31 96 SER A CA 1
ATOM 729 C C . SER A 1 96 ? -0.555 -5.318 4.551 1.00 97.31 96 SER A C 1
ATOM 731 O O . SER A 1 96 ? -1.316 -5.992 5.251 1.00 97.31 96 SER A O 1
ATOM 733 N N . VAL A 1 97 ? -0.663 -3.987 4.476 1.00 96.81 97 VAL A N 1
ATOM 734 C CA . VAL A 1 97 ? -1.735 -3.232 5.139 1.00 96.81 97 VAL A CA 1
ATOM 735 C C . VAL A 1 97 ? -3.035 -3.354 4.345 1.00 96.81 97 VAL A C 1
ATOM 737 O O . VAL A 1 97 ? -4.081 -3.622 4.934 1.00 96.81 97 VAL A O 1
ATOM 740 N N . ALA A 1 98 ? -2.978 -3.215 3.019 1.00 96.69 98 ALA A N 1
ATOM 741 C CA . ALA A 1 98 ? -4.131 -3.332 2.133 1.00 96.69 98 ALA A CA 1
ATOM 742 C C . ALA A 1 98 ? -4.824 -4.697 2.266 1.00 96.69 98 ALA A C 1
ATOM 744 O O . ALA A 1 98 ? -6.044 -4.751 2.410 1.00 96.69 98 ALA A O 1
ATOM 745 N N . ASP A 1 99 ? -4.065 -5.796 2.309 1.00 97.31 99 ASP A N 1
ATOM 746 C CA . ASP A 1 99 ? -4.605 -7.146 2.522 1.00 97.31 99 ASP A CA 1
ATOM 747 C C . ASP A 1 99 ? -5.363 -7.262 3.847 1.00 97.31 99 ASP A C 1
ATOM 749 O O . ASP A 1 99 ? -6.450 -7.843 3.900 1.00 97.31 99 ASP A O 1
ATOM 753 N N . ARG A 1 100 ? -4.838 -6.657 4.919 1.00 96.88 100 ARG A N 1
ATOM 754 C CA . ARG A 1 100 ? -5.516 -6.633 6.223 1.00 96.88 100 ARG A CA 1
ATOM 755 C C . ARG A 1 100 ? -6.787 -5.795 6.194 1.00 96.88 100 ARG A C 1
ATOM 757 O O . ARG A 1 100 ? -7.770 -6.198 6.809 1.00 96.88 100 ARG A O 1
ATOM 764 N N . ILE A 1 101 ? -6.791 -4.670 5.477 1.00 96.06 101 ILE A N 1
ATOM 765 C CA . ILE A 1 101 ? -7.994 -3.847 5.286 1.00 96.06 101 ILE A CA 1
ATOM 766 C C . ILE A 1 101 ? -9.058 -4.658 4.548 1.00 96.06 101 ILE A C 1
ATOM 768 O O . ILE A 1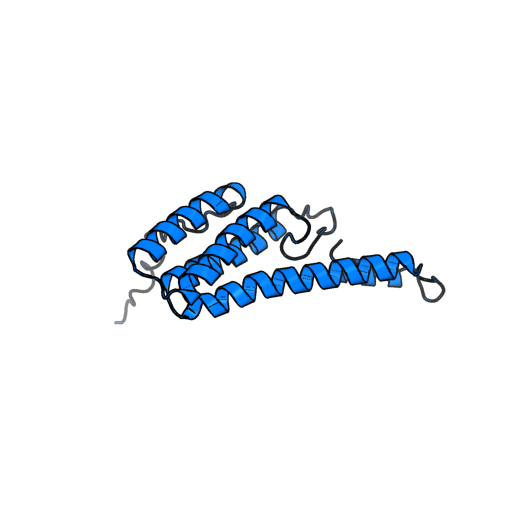 101 ? -10.194 -4.734 5.009 1.00 96.06 101 ILE A O 1
ATOM 772 N N . HIS A 1 102 ? -8.693 -5.312 3.443 1.00 95.50 102 HIS A N 1
ATOM 773 C CA . HIS A 1 102 ? -9.620 -6.146 2.682 1.00 95.50 102 HIS A CA 1
ATOM 774 C C . HIS A 1 102 ? -10.193 -7.297 3.520 1.00 95.50 102 HIS A C 1
ATOM 776 O O . HIS A 1 102 ? -11.403 -7.523 3.480 1.00 95.50 102 HIS A O 1
ATOM 782 N N . GLY A 1 103 ? -9.359 -7.976 4.314 1.00 94.25 103 GLY A N 1
ATOM 783 C CA . GLY A 1 103 ? -9.815 -9.014 5.243 1.00 94.25 103 GLY A CA 1
ATOM 784 C C . GLY A 1 103 ? -10.768 -8.472 6.313 1.00 94.25 103 GLY A C 1
ATOM 785 O O . GLY A 1 103 ? -11.863 -8.997 6.491 1.00 94.25 103 GLY A O 1
ATOM 786 N N . ALA A 1 104 ? -10.406 -7.366 6.968 1.00 93.75 104 ALA A N 1
ATOM 787 C CA . ALA A 1 104 ? -11.228 -6.758 8.013 1.00 93.75 104 ALA A CA 1
ATOM 788 C C . ALA A 1 104 ? -12.593 -6.277 7.489 1.00 93.75 104 ALA A C 1
ATOM 790 O O . ALA A 1 104 ? -13.607 -6.447 8.163 1.00 93.75 104 ALA A O 1
ATOM 791 N N . VAL A 1 105 ? -12.632 -5.705 6.281 1.00 92.56 105 VAL A N 1
ATOM 792 C CA . VAL A 1 105 ? -13.877 -5.284 5.617 1.00 92.56 105 VAL A CA 1
ATOM 793 C C . VAL A 1 105 ? -14.768 -6.486 5.300 1.00 92.56 105 VAL A C 1
ATOM 795 O O . VAL A 1 105 ? -15.979 -6.408 5.508 1.00 92.56 105 VAL A O 1
ATOM 798 N N . TYR A 1 106 ? -14.184 -7.596 4.839 1.00 91.19 106 TYR A N 1
ATOM 799 C CA . TYR A 1 106 ? -14.922 -8.830 4.557 1.00 91.19 106 TYR A CA 1
ATOM 800 C C . TYR A 1 106 ? -15.588 -9.402 5.818 1.00 91.19 106 TYR A C 1
ATOM 802 O O . TYR A 1 106 ? -16.777 -9.726 5.796 1.00 91.19 106 TYR A O 1
ATOM 810 N N . ASP A 1 107 ? -14.856 -9.435 6.933 1.00 90.31 107 ASP A N 1
ATOM 811 C CA . ASP A 1 107 ? -15.332 -9.980 8.212 1.00 90.31 107 ASP A CA 1
ATOM 812 C C . ASP A 1 107 ? -16.221 -9.015 9.017 1.00 90.31 107 ASP A C 1
ATOM 814 O O . ASP A 1 107 ? -16.740 -9.389 10.070 1.00 90.31 107 ASP A O 1
ATOM 818 N N . LYS A 1 108 ? -16.447 -7.799 8.499 1.00 90.56 108 LYS A N 1
ATOM 819 C CA . LYS A 1 108 ? -17.053 -6.643 9.183 1.00 90.56 108 LYS A CA 1
ATOM 820 C C . LYS A 1 108 ? -16.212 -6.197 10.390 1.00 90.56 108 LYS A C 1
ATOM 822 O O . LYS A 1 108 ? -16.226 -6.844 11.440 1.00 90.56 108 LYS A O 1
ATOM 827 N N . PRO A 1 109 ? -15.509 -5.060 10.290 1.00 89.69 109 PRO A N 1
ATOM 828 C CA . PRO A 1 109 ? -14.511 -4.696 11.280 1.00 89.69 109 PRO A CA 1
ATOM 829 C C . PRO A 1 109 ? -15.161 -4.334 12.621 1.00 89.69 109 PRO A C 1
ATOM 831 O O . PRO A 1 109 ? -16.167 -3.629 12.684 1.00 89.69 109 PRO A O 1
ATOM 834 N N . THR A 1 110 ? -14.564 -4.809 13.716 1.00 93.94 110 THR A N 1
ATOM 835 C CA . THR A 1 110 ? -14.897 -4.342 15.069 1.00 93.94 110 THR A CA 1
ATOM 836 C C . THR A 1 110 ? -14.005 -3.154 15.439 1.00 93.94 110 THR A C 1
ATOM 838 O O . THR A 1 110 ? -12.884 -3.072 14.932 1.00 93.94 110 THR A O 1
ATOM 841 N N . PRO A 1 111 ? -14.406 -2.279 16.380 1.00 93.69 111 PRO A N 1
ATOM 842 C CA . PRO A 1 111 ? -13.571 -1.143 16.789 1.00 93.69 111 PRO A CA 1
ATOM 843 C C . PRO A 1 111 ?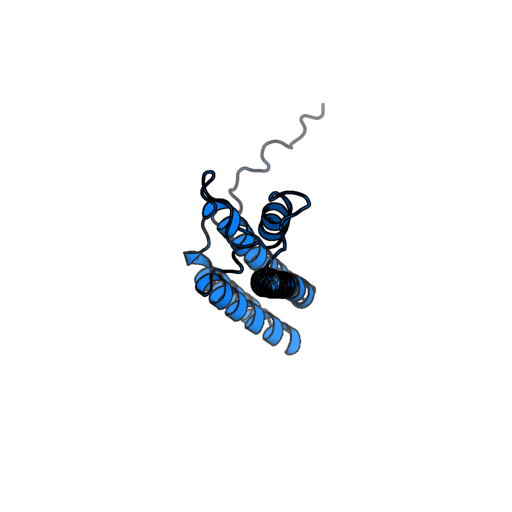 -12.164 -1.536 17.272 1.00 93.69 111 PRO A C 1
ATOM 845 O O . PRO A 1 111 ? -11.203 -0.802 17.060 1.00 93.69 111 PRO A O 1
ATOM 848 N N . ALA A 1 112 ? -12.018 -2.712 17.895 1.00 93.94 112 ALA A N 1
ATOM 849 C CA . ALA A 1 112 ? -10.712 -3.222 18.311 1.00 93.94 112 ALA A CA 1
ATOM 850 C C . ALA A 1 112 ? -9.824 -3.569 17.105 1.00 93.94 112 ALA A C 1
ATOM 852 O O . ALA A 1 112 ? -8.658 -3.186 17.077 1.00 93.94 112 ALA A O 1
ATOM 853 N N . VAL A 1 113 ? -10.393 -4.224 16.086 1.00 94.00 113 VAL A N 1
ATOM 854 C CA . VAL A 1 113 ? -9.684 -4.558 14.841 1.00 94.00 113 VAL A CA 1
ATOM 855 C C . VAL A 1 113 ? -9.264 -3.294 14.097 1.00 94.00 113 VAL A C 1
ATOM 857 O O . VAL A 1 113 ? -8.128 -3.224 13.638 1.00 94.00 113 VAL A O 1
ATOM 860 N N . VAL A 1 114 ? -10.144 -2.291 14.011 1.00 94.12 114 VAL A N 1
ATOM 861 C CA . VAL A 1 114 ? -9.831 -1.005 13.367 1.00 94.12 114 VAL A CA 1
ATOM 862 C C . VAL A 1 114 ? -8.642 -0.337 14.052 1.00 94.12 114 VAL A C 1
ATOM 864 O O . VAL A 1 114 ? -7.660 -0.012 13.392 1.00 94.12 114 VAL A O 1
ATOM 867 N N . ARG A 1 115 ? -8.675 -0.211 15.384 1.00 93.75 115 ARG A N 1
ATOM 868 C CA . ARG A 1 115 ? -7.582 0.396 16.155 1.00 93.75 115 ARG A CA 1
ATOM 869 C C . ARG A 1 115 ? -6.254 -0.339 15.961 1.00 93.75 115 ARG A C 1
ATOM 871 O O . ARG A 1 115 ? -5.224 0.301 15.749 1.00 93.75 115 ARG A O 1
ATOM 878 N N . ASP A 1 116 ? -6.271 -1.666 16.045 1.00 95.06 116 ASP A N 1
ATOM 879 C CA . ASP A 1 116 ? -5.059 -2.477 15.935 1.00 95.06 116 ASP A CA 1
ATOM 880 C C . ASP A 1 116 ? -4.488 -2.426 14.505 1.00 95.06 116 ASP A C 1
ATOM 882 O O . ASP A 1 116 ? -3.270 -2.352 14.320 1.00 95.06 116 ASP A O 1
ATOM 886 N N . LEU A 1 117 ? -5.357 -2.384 13.487 1.00 95.31 117 LEU A N 1
ATOM 887 C CA . LEU A 1 117 ? -4.963 -2.197 12.091 1.00 95.31 117 LEU A CA 1
ATOM 888 C C . LEU A 1 117 ? -4.372 -0.806 11.861 1.00 95.31 117 LEU A C 1
ATOM 890 O O . LEU A 1 117 ? -3.324 -0.703 11.228 1.00 95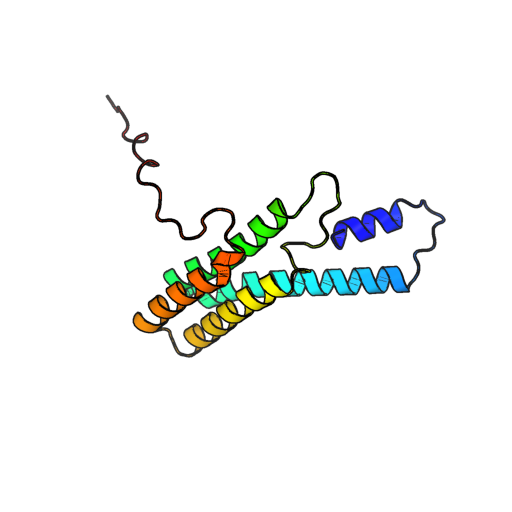.31 117 LEU A O 1
ATOM 894 N N . THR A 1 118 ? -4.982 0.248 12.403 1.00 94.06 118 THR A N 1
ATOM 895 C CA . THR A 1 118 ? -4.449 1.615 12.326 1.00 94.06 118 THR A CA 1
ATOM 896 C C . THR A 1 118 ? -3.049 1.688 12.933 1.00 94.06 118 THR A C 1
ATOM 898 O O . THR A 1 118 ? -2.127 2.180 12.285 1.00 94.06 118 THR A O 1
ATOM 901 N N . ALA A 1 119 ? -2.845 1.129 14.131 1.00 94.06 119 ALA A N 1
ATOM 902 C CA . ALA A 1 119 ? -1.527 1.091 14.767 1.00 94.06 119 ALA A CA 1
ATOM 903 C C . ALA A 1 119 ? -0.497 0.310 13.930 1.00 94.06 119 ALA A C 1
ATOM 905 O O . ALA A 1 119 ? 0.648 0.743 13.787 1.00 94.06 119 ALA A O 1
ATOM 906 N N . TYR A 1 120 ? -0.913 -0.815 13.343 1.00 96.06 120 TYR A N 1
ATOM 907 C CA . TYR A 1 120 ? -0.079 -1.594 12.434 1.00 96.06 120 TYR A CA 1
ATOM 908 C C . TYR A 1 120 ? 0.294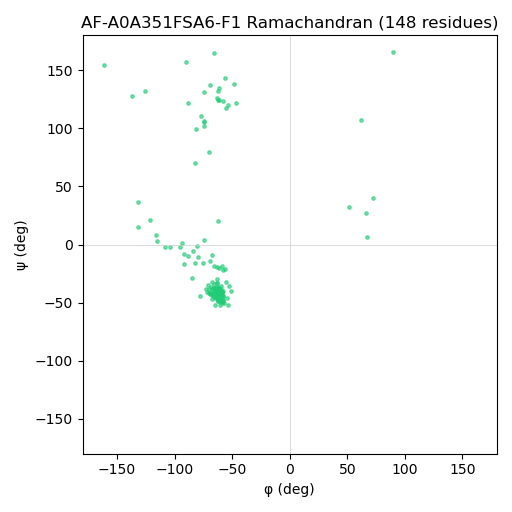 -0.808 11.171 1.00 96.06 120 TYR A C 1
ATOM 910 O O . TYR A 1 120 ? 1.457 -0.819 10.769 1.00 96.06 120 TYR A O 1
ATOM 918 N N . ALA A 1 121 ? -0.665 -0.108 10.561 1.00 94.12 121 ALA A N 1
ATOM 919 C CA . ALA A 1 121 ? -0.445 0.680 9.357 1.00 94.12 121 ALA A CA 1
ATOM 920 C C . ALA A 1 121 ? 0.578 1.792 9.601 1.00 94.12 121 ALA A C 1
ATOM 922 O O . ALA A 1 121 ? 1.543 1.888 8.846 1.00 94.12 121 ALA A O 1
ATOM 923 N N . VAL A 1 122 ? 0.416 2.552 10.691 1.00 90.50 122 VAL A N 1
ATOM 924 C CA . VAL A 1 122 ? 1.354 3.607 11.109 1.00 90.50 122 VAL A CA 1
ATOM 925 C C . VAL A 1 122 ? 2.775 3.058 11.216 1.00 90.50 122 VAL A C 1
ATOM 927 O O . VAL A 1 122 ? 3.681 3.578 10.577 1.00 90.50 122 VAL A O 1
ATOM 930 N N . GLN A 1 123 ? 2.970 1.957 11.949 1.00 92.81 123 GLN A N 1
ATOM 931 C CA . GLN A 1 123 ? 4.298 1.350 12.109 1.00 92.81 123 GLN A CA 1
ATOM 932 C C . GLN A 1 123 ? 4.876 0.829 10.789 1.00 92.81 123 GLN A C 1
ATOM 934 O O . GLN A 1 123 ? 6.079 0.921 10.555 1.00 92.81 123 GLN A O 1
ATOM 939 N N . THR A 1 124 ? 4.023 0.266 9.933 1.00 93.38 124 THR A N 1
ATOM 940 C CA . THR A 1 124 ? 4.442 -0.376 8.684 1.00 93.38 124 THR A CA 1
ATOM 941 C C . THR A 1 124 ? 4.886 0.644 7.643 1.00 93.38 124 THR A C 1
ATOM 943 O O . THR A 1 124 ? 5.860 0.398 6.930 1.00 93.38 124 THR A O 1
ATOM 946 N N . ILE A 1 125 ? 4.202 1.788 7.556 1.00 89.06 125 ILE A N 1
ATOM 947 C CA . ILE A 1 125 ? 4.554 2.822 6.580 1.00 89.06 125 ILE A CA 1
ATOM 948 C C . ILE A 1 125 ? 5.587 3.826 7.088 1.00 89.06 125 ILE A C 1
ATOM 950 O O . ILE A 1 125 ? 6.101 4.594 6.281 1.00 89.06 125 ILE A O 1
ATOM 954 N N . GLU A 1 126 ? 5.923 3.815 8.381 1.00 88.25 126 GLU A N 1
ATOM 955 C CA . GLU A 1 126 ? 6.850 4.779 8.983 1.00 88.25 126 GLU A CA 1
ATOM 956 C C . GLU A 1 126 ? 8.196 4.928 8.246 1.00 8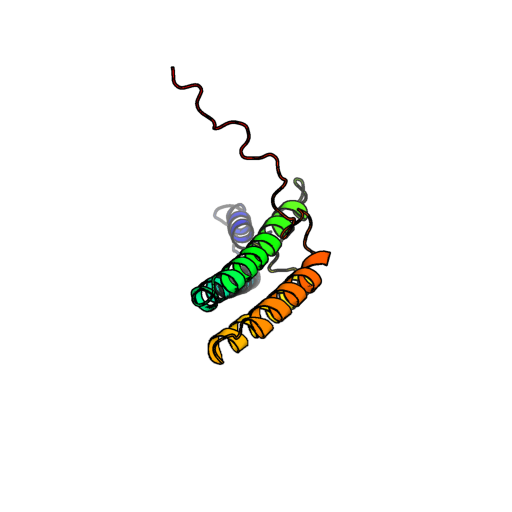8.25 126 GLU A C 1
ATOM 958 O O . GLU A 1 126 ? 8.628 6.060 8.031 1.00 88.25 126 GLU A O 1
ATOM 963 N N . PRO A 1 127 ? 8.841 3.857 7.738 1.00 86.50 127 PRO A N 1
ATOM 964 C CA . PRO A 1 127 ? 10.076 3.992 6.956 1.00 86.50 127 PRO A CA 1
ATOM 965 C C . PRO A 1 127 ? 9.926 4.813 5.664 1.00 86.50 127 PRO A C 1
ATOM 967 O O . PRO A 1 127 ? 10.916 5.292 5.112 1.00 86.50 127 PRO A O 1
ATOM 970 N N . PHE A 1 128 ? 8.697 4.952 5.168 1.00 82.38 128 PHE A N 1
ATOM 971 C CA . PHE A 1 128 ? 8.333 5.688 3.955 1.00 82.38 128 PHE A CA 1
ATOM 972 C C . PHE A 1 128 ? 7.583 6.989 4.276 1.00 82.38 128 PHE A C 1
ATOM 974 O O . PHE A 1 128 ? 7.254 7.762 3.376 1.00 82.38 128 PHE A O 1
ATOM 981 N N . ASN A 1 129 ? 7.325 7.244 5.560 1.00 77.19 129 ASN A N 1
ATOM 982 C CA . ASN A 1 129 ? 6.577 8.380 6.061 1.00 77.19 129 ASN A CA 1
ATOM 983 C C . ASN A 1 129 ? 7.460 9.629 6.178 1.00 77.19 129 ASN A C 1
ATOM 985 O O . ASN A 1 129 ? 7.804 10.099 7.260 1.00 77.19 129 ASN A O 1
ATOM 989 N N . GLN A 1 130 ? 7.848 10.183 5.036 1.00 68.31 130 GLN A N 1
ATOM 990 C CA . GLN A 1 130 ? 8.819 11.276 5.006 1.00 68.31 130 GLN A CA 1
ATOM 991 C C . GLN A 1 130 ? 8.222 12.655 5.338 1.00 68.31 130 GLN A C 1
ATOM 993 O O . GLN A 1 130 ? 8.968 13.614 5.522 1.00 68.31 130 GLN A O 1
ATOM 998 N N . VAL A 1 131 ? 6.891 12.778 5.405 1.00 68.06 131 VAL A N 1
ATOM 999 C CA . VAL A 1 131 ? 6.188 14.055 5.646 1.00 68.06 131 VAL A CA 1
ATOM 1000 C C . VAL A 1 131 ? 5.411 14.095 6.965 1.00 68.06 131 VAL A C 1
ATOM 1002 O O . VAL A 1 131 ? 4.731 15.081 7.238 1.00 68.06 131 VAL A O 1
ATOM 1005 N N . GLY A 1 132 ? 5.482 13.043 7.785 1.00 64.88 132 GLY A N 1
ATOM 1006 C CA . GLY A 1 132 ? 4.681 12.952 9.007 1.00 64.88 132 GLY A CA 1
ATOM 1007 C C . GLY A 1 132 ? 3.194 12.698 8.735 1.00 64.88 132 GLY A C 1
ATOM 1008 O O . GLY A 1 132 ? 2.327 13.266 9.395 1.00 64.88 132 GLY A O 1
ATOM 10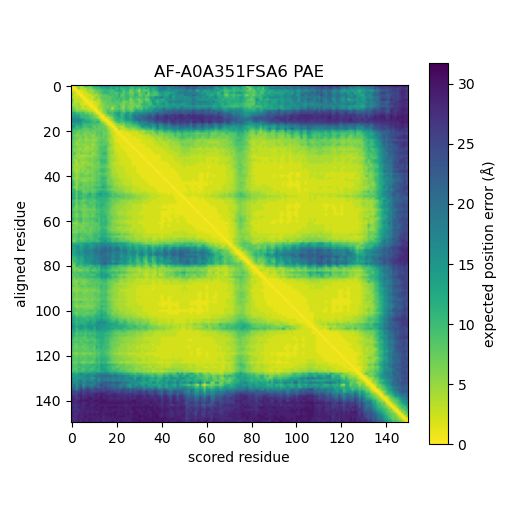09 N N . LEU A 1 133 ? 2.879 11.837 7.766 1.00 62.88 133 LEU A N 1
ATOM 1010 C CA . LEU A 1 133 ? 1.578 11.176 7.650 1.00 62.88 133 LEU A CA 1
ATOM 1011 C C . LEU A 1 133 ? 1.205 10.581 9.013 1.00 62.88 133 LEU A C 1
ATOM 1013 O O . LEU A 1 133 ? 2.060 10.043 9.713 1.00 62.88 133 LEU A O 1
ATOM 1017 N N . PHE A 1 134 ? -0.062 10.711 9.402 1.00 62.81 134 PHE A N 1
ATOM 1018 C CA . PHE A 1 134 ? -0.564 10.393 10.748 1.00 62.81 134 PHE A CA 1
ATOM 1019 C C . PHE A 1 134 ? -0.075 11.289 11.902 1.00 62.81 134 PHE A C 1
ATOM 1021 O O . PHE A 1 134 ? -0.431 11.018 13.051 1.00 62.81 134 PHE A O 1
ATOM 1028 N N . ALA A 1 135 ? 0.664 12.378 11.650 1.00 63.44 135 ALA A N 1
ATOM 1029 C CA . ALA A 1 135 ? 0.901 13.369 12.695 1.00 63.44 135 ALA A CA 1
ATOM 1030 C C . ALA A 1 135 ? -0.444 13.971 13.156 1.00 63.44 135 ALA A C 1
ATOM 1032 O O . ALA A 1 135 ? -1.285 14.309 12.314 1.00 63.44 135 ALA A O 1
ATOM 1033 N N . PRO A 1 136 ? -0.681 14.111 14.475 1.00 53.00 136 PRO A N 1
ATOM 1034 C CA . PRO A 1 136 ? -1.878 14.776 14.970 1.00 53.00 136 PRO A CA 1
ATOM 1035 C C . PRO A 1 136 ? -1.957 16.190 14.375 1.00 53.00 136 PRO A C 1
ATOM 1037 O O 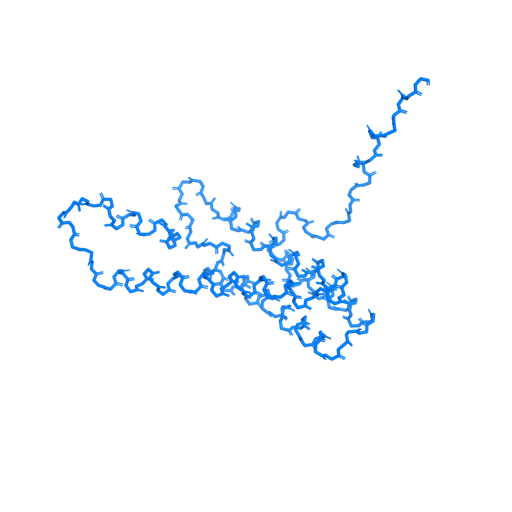. PRO A 1 136 ? -0.913 16.833 14.219 1.00 53.00 136 PRO A O 1
ATOM 1040 N N . PRO A 1 137 ? -3.161 16.690 14.035 1.00 49.78 137 PRO A N 1
ATOM 1041 C CA . PRO A 1 137 ? -3.306 18.026 13.480 1.00 49.78 137 PRO A CA 1
ATOM 1042 C C . PRO A 1 137 ? -2.635 19.025 14.420 1.00 49.78 137 PRO A C 1
ATOM 1044 O O . PRO A 1 137 ? -2.971 19.122 15.602 1.00 49.78 137 PRO A O 1
ATOM 1047 N N . VAL A 1 138 ? -1.639 19.739 13.895 1.00 47.12 138 VAL A N 1
ATOM 1048 C CA . VAL A 1 138 ? -0.942 20.787 14.635 1.00 47.12 138 VAL A CA 1
ATOM 1049 C C . VAL A 1 138 ? -2.003 21.802 15.063 1.00 47.12 138 VAL A C 1
ATOM 1051 O O . VAL A 1 138 ? -2.745 22.319 14.230 1.00 47.12 138 VAL A O 1
ATOM 1054 N N . ASN A 1 139 ? -2.093 22.051 16.370 1.00 41.84 139 ASN A N 1
ATOM 1055 C CA . ASN A 1 139 ? -3.164 22.762 17.090 1.00 41.84 139 ASN A CA 1
ATOM 1056 C C . ASN A 1 139 ? -3.378 24.252 16.701 1.00 41.84 139 ASN A C 1
ATOM 1058 O O . ASN A 1 139 ? -3.921 25.028 17.479 1.00 41.84 139 ASN A O 1
ATOM 1062 N N . HIS A 1 140 ? -2.917 24.697 15.529 1.00 42.19 140 HIS A N 1
ATOM 1063 C CA . HIS A 1 140 ? -2.765 26.111 15.173 1.00 42.19 140 HIS A CA 1
ATOM 1064 C C . HIS A 1 140 ? -3.351 26.487 13.800 1.00 42.19 140 HIS A C 1
ATOM 1066 O O . HIS A 1 140 ? -3.040 27.558 13.291 1.00 42.19 140 HIS A O 1
ATOM 1072 N N . MET A 1 141 ? -4.191 25.648 13.181 1.00 46.31 141 MET A N 1
ATOM 1073 C CA . MET A 1 141 ? -4.717 25.933 11.833 1.00 46.31 141 MET A CA 1
ATOM 1074 C C . MET A 1 141 ? -6.104 26.610 11.795 1.00 46.31 141 MET A C 1
ATOM 1076 O O . MET A 1 141 ? -6.568 26.972 10.720 1.00 46.31 141 MET A O 1
ATOM 1080 N N . TYR A 1 142 ? -6.742 26.846 12.951 1.00 43.25 142 TYR A N 1
ATOM 1081 C CA . TYR A 1 142 ? -8.055 27.511 13.052 1.00 43.25 142 TYR A CA 1
ATOM 1082 C C . TYR A 1 142 ? -8.109 28.635 14.102 1.00 43.25 142 TYR A C 1
ATOM 1084 O O . TYR A 1 142 ? -9.122 28.819 14.767 1.00 43.25 142 TYR A O 1
ATOM 1092 N N . SER A 1 143 ? -7.040 29.415 14.273 1.00 44.03 143 SER A N 1
ATOM 1093 C CA . SER A 1 143 ? -7.104 30.661 15.061 1.00 44.03 143 SER A CA 1
ATOM 1094 C C . SER A 1 143 ? -7.388 31.909 14.212 1.00 44.03 143 SER A C 1
ATOM 1096 O O . SER A 1 143 ? -7.461 33.005 14.757 1.00 44.03 143 SER A O 1
ATOM 1098 N N . SER A 1 144 ? -7.578 31.771 12.893 1.00 46.00 144 SER A N 1
ATOM 1099 C CA . SER A 1 144 ? -7.684 32.916 11.967 1.00 46.00 144 SER A CA 1
ATOM 1100 C C . SER A 1 144 ? -9.034 33.063 11.254 1.00 46.00 144 SER A C 1
ATOM 1102 O O . SER A 1 144 ? -9.154 33.898 10.365 1.00 46.00 144 SER A O 1
ATOM 1104 N N . THR A 1 145 ? -10.056 32.288 11.622 1.00 41.38 145 THR A N 1
ATOM 1105 C CA . THR A 1 145 ? -11.416 32.405 11.050 1.00 41.38 145 THR A CA 1
ATOM 1106 C C . THR A 1 145 ? -12.500 32.699 12.086 1.00 41.38 145 THR A C 1
ATOM 1108 O O . THR A 1 145 ? -13.685 32.522 11.811 1.00 41.38 145 THR A O 1
ATOM 1111 N N . ALA A 1 146 ? -12.127 33.230 13.253 1.00 40.53 146 ALA A N 1
ATOM 1112 C CA . ALA A 1 146 ? -13.069 34.023 14.032 1.00 40.53 146 ALA A CA 1
ATOM 1113 C C . ALA A 1 146 ? -13.203 35.384 13.339 1.00 40.53 146 ALA A C 1
ATOM 1115 O O . ALA A 1 146 ? -12.308 36.223 13.387 1.00 40.53 146 ALA A O 1
ATOM 1116 N N . ALA A 1 147 ? -14.300 35.534 12.607 1.00 46.97 147 ALA A N 1
ATOM 1117 C CA . ALA A 1 147 ? -14.733 36.783 12.024 1.00 46.97 147 ALA A CA 1
ATOM 1118 C C . ALA A 1 147 ? -14.855 37.860 13.114 1.00 46.97 147 ALA A C 1
ATOM 1120 O O . ALA A 1 147 ? -15.717 37.753 13.985 1.00 46.97 147 ALA A O 1
ATOM 1121 N N . ASP A 1 148 ? -14.057 38.922 13.007 1.00 51.09 148 ASP A N 1
ATOM 1122 C CA . ASP A 1 148 ? -14.458 40.245 13.488 1.00 51.09 148 ASP A CA 1
ATOM 1123 C C . ASP A 1 148 ? -15.558 40.750 12.542 1.00 51.09 148 ASP A C 1
ATOM 1125 O O . ASP A 1 148 ? -15.327 41.482 11.578 1.00 51.09 148 ASP A O 1
ATOM 1129 N N . GLY A 1 149 ? -16.767 40.239 12.773 1.00 50.00 149 GLY A N 1
ATOM 1130 C CA . GLY A 1 149 ? -18.013 40.793 12.269 1.00 50.00 149 GLY A CA 1
ATOM 1131 C C . GLY A 1 149 ? -18.525 41.815 13.275 1.00 50.00 149 GLY A C 1
ATOM 1132 O O . GLY A 1 149 ? -18.700 41.493 14.446 1.00 50.00 149 GLY A O 1
ATOM 1133 N N . SER A 1 150 ? -18.684 43.036 12.779 1.00 42.22 150 SER A N 1
ATOM 1134 C CA . SER A 1 150 ? -19.068 44.282 13.449 1.00 42.22 150 SER A CA 1
ATOM 1135 C C . SER A 1 150 ? -20.391 44.239 14.212 1.00 42.22 150 SER A C 1
ATOM 1137 O O . SER A 1 150 ? -21.292 43.476 13.801 1.00 42.22 150 SER A O 1
#

Foldseek 3Di:
DALVVLVVVQPVVDPPRDRDPVSVVVSVVRVVLQVVLVCLLVVLLVLLVVDPLSNLLSVLLQVLLVVLQVVPDDPVDPRPYDSPSVPPLSSVLSVVLSVLSNVCSVVPHDPVSSVVSSVSSCVSSVVSCPPPRVDDPDPPPPPPPPDPDD

Mean predicted aligned error: 10.06 Å

Secondary structure (DSSP, 8-state):
--HHHHHHHHHHT-TT----HHHHHHHHHHHHHHHHHHHHHHHHHHHHTTSHHHHHHHHHHHHHHHHHHHHS--TTS--SSGGGTT-HHHHHHHHHHHHHHHHHHHT---HHHHHHHHHHHHHHHGGG-TT-TTPPPPTTSSSS------

Solvent-accessible surface area (backbone atoms only — not comparable to full-atom values): 8652 Å² total; per-residue (Å²): 66,23,44,75,55,47,55,51,58,60,59,68,66,45,99,81,55,79,74,53,69,68,59,56,51,52,40,51,54,49,40,53,50,39,51,52,47,52,48,52,46,52,52,38,31,63,61,24,60,86,37,69,68,51,25,51,49,32,48,48,50,46,47,38,31,45,54,40,35,60,70,72,32,49,95,91,47,68,45,66,34,62,56,35,62,75,39,62,68,61,48,51,40,48,49,60,44,42,53,51,52,53,51,37,53,72,73,58,67,49,75,68,56,50,53,54,48,50,55,49,42,55,66,54,44,47,92,52,41,85,82,52,76,90,57,75,81,70,98,73,84,76,81,82,76,77,74,91,72,132

pLDDT: mean 79.57, std 16.7, range [40.53, 97.31]

Radius of gyration: 20.03 Å; Cα contacts (8 Å, |Δi|>4): 121; chains: 1; bounding box: 37×54×58 Å

Nearest PDB structures (foldseek):
  6ssp-assembly1_E  TM=4.054E-01  e=2.375E+00  Dickeya chrysanthemi